Protein AF-A0A0K8T939-F1 (afdb_monomer_lite)

Structure (mmCIF, N/CA/C/O backbone):
data_AF-A0A0K8T939-F1
#
_entry.id   AF-A0A0K8T939-F1
#
loop_
_atom_site.group_PDB
_atom_site.id
_atom_site.type_symbol
_atom_site.label_atom_id
_atom_site.label_alt_id
_atom_site.label_comp_id
_atom_site.label_asym_id
_atom_site.label_entity_id
_atom_site.label_seq_id
_atom_site.pdbx_PDB_ins_code
_atom_site.Cartn_x
_atom_site.Cartn_y
_atom_site.Cartn_z
_atom_site.occupancy
_atom_site.B_iso_or_equiv
_atom_site.auth_seq_id
_atom_site.auth_comp_id
_atom_site.auth_asym_id
_atom_site.auth_atom_id
_atom_site.pdbx_PDB_model_num
ATOM 1 N N . MET A 1 1 ? 35.351 -40.702 -52.181 1.00 39.72 1 MET A N 1
ATOM 2 C CA . MET A 1 1 ? 35.219 -39.237 -52.051 1.00 39.72 1 MET A CA 1
ATOM 3 C C . MET A 1 1 ? 33.789 -38.908 -52.432 1.00 39.72 1 MET A C 1
ATOM 5 O O . MET A 1 1 ? 33.419 -39.252 -53.540 1.00 39.72 1 MET A O 1
ATOM 9 N N . GLU A 1 2 ? 32.892 -38.358 -51.638 1.00 39.53 2 GLU A N 1
ATOM 10 C CA . GLU A 1 2 ? 32.715 -38.129 -50.202 1.00 39.53 2 GLU A CA 1
ATOM 11 C C . GLU A 1 2 ? 31.198 -37.855 -50.066 1.00 39.53 2 GLU A C 1
ATOM 13 O O . GLU A 1 2 ? 30.572 -37.379 -51.014 1.00 39.53 2 GLU A O 1
ATOM 18 N N . ASN A 1 3 ? 30.597 -38.240 -48.939 1.00 29.70 3 ASN A N 1
ATOM 19 C CA . ASN A 1 3 ? 29.163 -38.106 -48.647 1.00 29.70 3 ASN A CA 1
ATOM 20 C C . ASN A 1 3 ? 28.721 -36.636 -48.544 1.00 29.70 3 ASN A C 1
ATOM 22 O O . ASN A 1 3 ? 29.483 -35.841 -48.006 1.00 29.70 3 ASN A O 1
ATOM 26 N N . LEU A 1 4 ? 27.456 -36.329 -48.878 1.00 34.66 4 LEU A N 1
ATOM 27 C CA . LEU A 1 4 ? 26.461 -35.849 -47.894 1.00 34.66 4 LEU A CA 1
ATOM 28 C C . LEU A 1 4 ? 25.055 -35.714 -48.516 1.00 34.66 4 LEU A C 1
ATOM 30 O O . LEU A 1 4 ? 24.832 -34.908 -49.414 1.00 34.66 4 LEU A O 1
ATOM 34 N N . GLN A 1 5 ? 24.100 -36.486 -47.992 1.00 43.31 5 GLN A N 1
ATOM 35 C CA . GLN A 1 5 ? 22.673 -36.153 -47.998 1.00 43.31 5 GLN A CA 1
ATOM 36 C C . GLN A 1 5 ? 22.387 -35.348 -46.727 1.00 43.31 5 GLN A C 1
ATOM 38 O O . GLN A 1 5 ? 22.746 -35.830 -45.656 1.00 43.31 5 GLN A O 1
ATOM 43 N N . VAL A 1 6 ? 21.696 -34.208 -46.818 1.00 42.12 6 VAL A N 1
ATOM 44 C CA . VAL A 1 6 ? 20.852 -33.692 -45.725 1.00 42.12 6 VAL A CA 1
ATOM 45 C C . VAL A 1 6 ? 19.634 -33.007 -46.347 1.00 42.12 6 VAL A C 1
ATOM 47 O O . VAL A 1 6 ? 19.763 -32.186 -47.249 1.00 42.12 6 VAL A O 1
ATOM 50 N N . THR A 1 7 ? 18.465 -33.441 -45.891 1.00 35.78 7 THR A N 1
ATOM 51 C CA . THR A 1 7 ? 17.109 -33.031 -46.256 1.00 35.78 7 THR A CA 1
ATOM 52 C C . THR A 1 7 ? 16.657 -31.820 -45.439 1.00 35.78 7 THR A C 1
ATOM 54 O O . THR A 1 7 ? 16.887 -31.780 -44.232 1.00 35.78 7 THR A O 1
ATOM 57 N N . ASP A 1 8 ? 15.970 -30.884 -46.092 1.00 38.97 8 ASP A N 1
ATOM 58 C CA . ASP A 1 8 ? 15.271 -29.758 -45.470 1.00 38.97 8 ASP A CA 1
ATOM 59 C C . ASP A 1 8 ? 13.959 -30.219 -44.819 1.00 38.97 8 ASP A C 1
ATOM 61 O O . ASP A 1 8 ? 12.981 -30.484 -45.515 1.00 38.97 8 ASP A O 1
ATOM 65 N N . GLU A 1 9 ? 13.912 -30.255 -43.488 1.00 38.44 9 GLU A N 1
ATOM 66 C CA . GLU A 1 9 ? 12.666 -30.204 -42.713 1.00 38.44 9 GLU A CA 1
ATOM 67 C C . GLU A 1 9 ? 12.891 -29.297 -41.494 1.00 38.44 9 GLU A C 1
ATOM 69 O O . GLU A 1 9 ? 13.510 -29.686 -40.506 1.00 38.44 9 GLU A O 1
ATOM 74 N N . VAL A 1 10 ? 12.424 -28.047 -41.578 1.00 42.03 10 VAL A N 1
ATOM 75 C CA . VAL A 1 10 ? 12.346 -27.134 -40.430 1.00 42.03 10 VAL A CA 1
ATOM 76 C C . VAL A 1 10 ? 10.963 -27.260 -39.800 1.00 42.03 10 VAL A C 1
ATOM 78 O O . VAL A 1 10 ? 10.000 -26.625 -40.225 1.00 42.03 10 VAL A O 1
ATOM 81 N N . ASP A 1 11 ? 10.873 -28.137 -38.802 1.00 36.91 11 ASP A N 1
ATOM 82 C CA . ASP A 1 11 ? 9.692 -28.306 -37.961 1.00 36.91 11 ASP A CA 1
ATOM 83 C C . ASP A 1 11 ? 9.545 -27.114 -36.999 1.00 36.91 11 ASP A C 1
ATOM 85 O O . ASP A 1 11 ? 10.475 -26.704 -36.297 1.00 36.91 11 ASP A O 1
ATOM 89 N N . ALA A 1 12 ? 8.348 -26.535 -37.000 1.00 47.00 12 ALA A N 1
ATOM 90 C CA . ALA A 1 12 ? 7.941 -25.433 -36.154 1.00 47.00 12 ALA A CA 1
ATOM 91 C C . ALA A 1 12 ? 7.625 -25.959 -34.752 1.00 47.00 12 ALA A C 1
ATOM 93 O O . ALA A 1 12 ? 6.475 -26.240 -34.419 1.00 47.00 12 ALA A O 1
ATOM 94 N N . THR A 1 13 ? 8.636 -26.041 -33.890 1.00 36.91 13 THR A N 1
ATOM 95 C CA . THR A 1 13 ? 8.406 -26.263 -32.460 1.00 36.91 13 THR A CA 1
ATOM 96 C C . THR A 1 13 ? 8.562 -24.952 -31.700 1.00 36.91 13 THR A C 1
ATOM 98 O O . THR A 1 13 ? 9.664 -24.465 -31.460 1.00 36.91 13 THR A O 1
ATOM 101 N N . ALA A 1 14 ? 7.424 -24.379 -31.304 1.00 47.97 14 ALA A N 1
ATOM 102 C CA . ALA A 1 14 ? 7.352 -23.349 -30.279 1.00 47.97 14 ALA A CA 1
ATOM 103 C C . ALA A 1 14 ? 7.998 -23.889 -28.992 1.00 47.97 14 ALA A C 1
ATOM 105 O O . ALA A 1 14 ? 7.401 -24.686 -28.264 1.00 47.97 14 ALA A O 1
ATOM 106 N N . GLN A 1 15 ? 9.239 -23.482 -28.728 1.00 38.06 15 GLN A N 1
ATOM 107 C CA . GLN A 1 15 ? 9.929 -23.811 -27.489 1.00 38.06 15 GLN A CA 1
ATOM 108 C C . GLN A 1 15 ? 9.278 -23.042 -26.339 1.00 38.06 15 GLN A C 1
ATOM 110 O O . GLN A 1 15 ? 9.428 -21.833 -26.177 1.00 38.06 15 GLN A O 1
ATOM 115 N N . LYS A 1 16 ? 8.519 -23.784 -25.536 1.00 43.97 16 LYS A N 1
ATOM 116 C CA . LYS A 1 16 ? 8.146 -23.418 -24.172 1.00 43.97 16 LYS A CA 1
ATOM 117 C C . LYS A 1 16 ? 9.450 -23.247 -23.377 1.00 43.97 16 LYS A C 1
ATOM 119 O O . LYS A 1 16 ? 10.249 -24.180 -23.404 1.00 43.97 16 LYS A O 1
ATOM 124 N N . PRO A 1 17 ? 9.695 -22.120 -22.684 1.00 42.72 17 PRO A N 1
ATOM 125 C CA . PRO A 1 17 ? 10.955 -21.952 -21.978 1.00 42.72 17 PRO A CA 1
ATOM 126 C C . PRO A 1 17 ? 11.034 -22.963 -20.830 1.00 42.72 17 PRO A C 1
ATOM 128 O O . PRO A 1 17 ? 10.181 -22.991 -19.936 1.00 42.72 17 PRO A O 1
ATOM 131 N N . GLU A 1 18 ? 12.042 -23.831 -20.915 1.00 40.34 18 GLU A N 1
ATOM 132 C CA . GLU A 1 18 ? 12.451 -24.768 -19.876 1.00 40.34 18 GLU A CA 1
ATOM 133 C C . GLU A 1 18 ? 12.876 -23.997 -18.623 1.00 40.34 18 GLU A C 1
ATOM 135 O O . GLU A 1 18 ? 13.631 -23.026 -18.687 1.00 40.34 18 GLU A O 1
ATOM 140 N N . LYS A 1 19 ? 12.378 -24.433 -17.462 1.00 49.94 19 LYS A N 1
ATOM 141 C CA . LYS A 1 19 ? 12.830 -23.929 -16.166 1.00 49.94 19 LYS A CA 1
ATOM 142 C C . LYS A 1 19 ? 14.212 -24.509 -15.878 1.00 49.94 19 LYS A C 1
ATOM 144 O O . LYS A 1 19 ? 14.325 -25.662 -15.476 1.00 49.94 19 LYS A O 1
ATOM 149 N N . ILE A 1 20 ? 15.236 -23.700 -16.096 1.00 51.16 20 ILE A N 1
ATOM 150 C CA . ILE A 1 20 ? 16.558 -23.876 -15.494 1.00 51.16 20 ILE A CA 1
ATOM 151 C C . ILE A 1 20 ? 16.421 -23.399 -14.037 1.00 51.16 20 ILE A C 1
ATOM 153 O O . ILE A 1 20 ? 15.694 -22.431 -13.812 1.00 51.16 20 ILE A O 1
ATOM 157 N N . ASP A 1 21 ? 17.049 -24.075 -13.066 1.00 58.38 21 ASP A N 1
ATOM 158 C CA . ASP A 1 21 ? 17.121 -23.689 -11.637 1.00 58.38 21 ASP A CA 1
ATOM 159 C C . ASP A 1 21 ? 17.821 -22.320 -11.472 1.00 58.38 21 ASP A C 1
ATOM 161 O O . ASP A 1 21 ? 18.969 -22.207 -11.045 1.00 58.38 21 ASP A O 1
ATOM 165 N N . GLY A 1 22 ? 17.137 -21.271 -11.916 1.00 49.66 22 GLY A N 1
ATOM 166 C CA . GLY A 1 22 ? 17.623 -19.914 -12.060 1.00 49.66 22 GLY A CA 1
ATOM 167 C C . GLY A 1 22 ? 17.012 -19.030 -10.993 1.00 49.66 22 GLY A C 1
ATOM 168 O O . GLY A 1 22 ? 15.797 -19.018 -10.793 1.00 49.66 22 GLY A O 1
ATOM 169 N N . GLU A 1 23 ? 17.881 -18.293 -10.317 1.00 61.00 23 GLU A N 1
ATOM 170 C CA . GLU A 1 23 ? 17.527 -17.178 -9.454 1.00 61.00 23 GLU A CA 1
ATOM 171 C C . GLU A 1 23 ? 16.494 -16.298 -10.179 1.00 61.00 23 GLU A C 1
ATOM 173 O O . GLU A 1 23 ? 16.730 -15.835 -11.297 1.00 61.00 23 GLU A O 1
ATOM 178 N N . GLU A 1 24 ? 15.299 -16.164 -9.600 1.00 74.94 24 GLU A N 1
ATOM 179 C CA . GLU A 1 24 ? 14.205 -15.429 -10.231 1.00 74.94 24 GLU A CA 1
ATOM 180 C C . GLU A 1 24 ? 14.655 -13.983 -10.464 1.00 74.94 24 GLU A C 1
ATOM 182 O O . GLU A 1 24 ? 14.958 -13.255 -9.516 1.00 74.94 24 GLU A O 1
ATOM 187 N N . ILE A 1 25 ? 14.749 -13.575 -11.734 1.00 84.00 25 ILE A N 1
ATOM 188 C CA . ILE A 1 25 ? 15.196 -12.229 -12.091 1.00 84.00 25 ILE A CA 1
ATOM 189 C C . 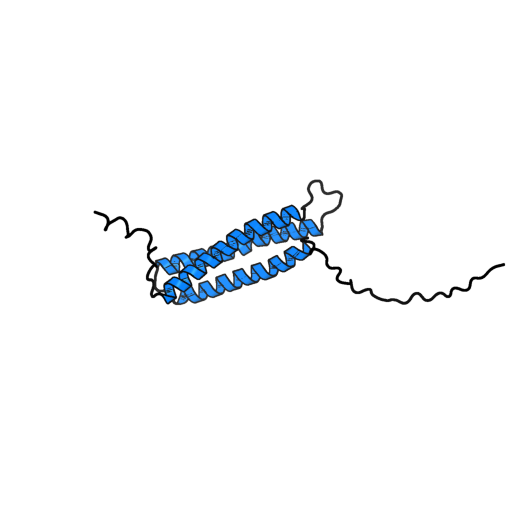ILE A 1 25 ? 14.155 -11.244 -11.562 1.00 84.00 25 ILE A C 1
ATOM 191 O O . ILE A 1 25 ? 13.023 -11.191 -12.042 1.00 84.00 25 ILE A O 1
ATOM 195 N N . LYS A 1 26 ? 14.552 -10.451 -10.565 1.00 90.50 26 LYS A N 1
ATOM 196 C CA . LYS A 1 26 ? 13.717 -9.419 -9.941 1.00 90.50 26 LYS A CA 1
ATOM 197 C C . LYS A 1 26 ? 13.664 -8.153 -10.804 1.00 90.50 26 LYS A C 1
ATOM 199 O O . LYS A 1 26 ? 14.091 -7.082 -10.384 1.00 90.50 26 LYS A O 1
ATOM 204 N N . ASP A 1 27 ? 13.206 -8.298 -12.040 1.00 91.31 27 ASP A N 1
ATOM 205 C CA . ASP A 1 27 ? 13.000 -7.196 -12.979 1.00 91.31 27 ASP A CA 1
ATOM 206 C C . ASP A 1 27 ? 11.635 -6.509 -12.774 1.00 91.31 27 ASP A C 1
ATOM 208 O O . ASP A 1 27 ? 10.829 -6.881 -11.911 1.00 91.31 27 ASP A O 1
ATOM 212 N N . GLY A 1 28 ? 11.347 -5.487 -13.584 1.00 92.00 28 GLY A N 1
ATOM 213 C CA . GLY A 1 28 ? 10.069 -4.782 -13.548 1.00 92.00 28 GLY A CA 1
ATOM 214 C C . GLY A 1 28 ? 8.857 -5.695 -13.763 1.00 92.00 28 GLY A C 1
ATOM 215 O O . GLY A 1 28 ? 7.817 -5.474 -13.143 1.00 92.00 28 GLY A O 1
ATOM 216 N N . HIS A 1 29 ? 8.959 -6.754 -14.575 1.00 93.75 29 HIS A N 1
ATOM 217 C CA . HIS A 1 29 ? 7.847 -7.684 -14.791 1.00 93.75 29 HIS A CA 1
ATOM 218 C C . HIS A 1 29 ? 7.558 -8.534 -13.555 1.00 93.75 29 HIS A C 1
ATOM 220 O O . HIS A 1 29 ? 6.388 -8.752 -13.219 1.00 93.75 29 HIS A O 1
ATOM 226 N N . TYR A 1 30 ? 8.602 -9.009 -12.875 1.00 94.56 30 TYR A N 1
ATOM 227 C CA . TYR A 1 30 ? 8.483 -9.697 -11.594 1.00 94.56 30 TYR A CA 1
ATOM 228 C C . TYR A 1 30 ? 7.795 -8.800 -10.558 1.00 94.56 30 TYR A C 1
ATOM 230 O O . TYR A 1 30 ? 6.769 -9.169 -9.975 1.00 94.56 30 TYR A O 1
ATOM 238 N N . PHE A 1 31 ? 8.295 -7.576 -10.394 1.00 95.56 31 PHE A N 1
ATOM 239 C CA . PHE A 1 31 ? 7.775 -6.652 -9.394 1.00 95.56 31 PHE A CA 1
ATOM 240 C C . PHE A 1 31 ? 6.360 -6.142 -9.695 1.00 95.56 31 PHE A C 1
ATOM 242 O O . PHE A 1 31 ? 5.593 -5.933 -8.757 1.00 95.56 31 PHE A O 1
ATOM 249 N N . LEU A 1 32 ? 5.941 -6.030 -10.961 1.00 95.12 32 LEU A N 1
ATOM 250 C CA . LEU A 1 32 ? 4.549 -5.697 -11.305 1.00 95.12 32 LEU A CA 1
ATOM 251 C C . LEU A 1 32 ? 3.544 -6.764 -10.843 1.00 95.12 32 LEU A C 1
ATOM 253 O O . LEU A 1 32 ? 2.415 -6.429 -10.456 1.00 95.12 32 LEU A O 1
ATOM 257 N N . LYS A 1 33 ? 3.939 -8.044 -10.854 1.00 94.31 33 LYS A N 1
ATOM 258 C CA . LYS A 1 33 ? 3.099 -9.136 -10.337 1.00 94.31 33 LYS A CA 1
ATOM 259 C C . LYS A 1 33 ? 2.942 -9.016 -8.823 1.00 94.31 33 LYS A C 1
ATOM 261 O O . LYS A 1 33 ? 1.816 -9.039 -8.326 1.00 94.31 33 LYS A O 1
ATOM 266 N N . LEU A 1 34 ? 4.050 -8.820 -8.104 1.00 94.50 34 LEU A N 1
ATOM 267 C CA . LEU A 1 34 ? 4.029 -8.610 -6.653 1.00 94.50 34 LEU A CA 1
ATOM 268 C C . LEU A 1 34 ? 3.235 -7.363 -6.262 1.00 94.50 34 LEU A C 1
ATOM 270 O O . LEU A 1 34 ? 2.381 -7.428 -5.379 1.00 94.50 34 LEU A O 1
ATOM 274 N N . HIS A 1 35 ? 3.462 -6.254 -6.964 1.00 94.75 35 HIS A N 1
ATOM 275 C CA . HIS A 1 35 ? 2.744 -5.000 -6.777 1.00 94.75 35 HIS A CA 1
ATOM 276 C C . HIS A 1 35 ? 1.227 -5.211 -6.830 1.00 94.75 35 HIS A C 1
ATOM 278 O O . HIS A 1 35 ? 0.514 -4.757 -5.940 1.00 94.75 35 HIS A O 1
ATOM 284 N N . SER A 1 36 ? 0.729 -5.924 -7.845 1.00 94.12 36 SER A N 1
ATOM 285 C CA . SER A 1 36 ? -0.714 -6.140 -8.022 1.00 94.12 36 SER A CA 1
ATOM 286 C C . SER A 1 36 ? -1.323 -6.918 -6.851 1.00 94.12 36 SER A C 1
ATOM 288 O O . SER A 1 36 ? -2.365 -6.530 -6.324 1.00 94.12 36 SER A O 1
ATOM 290 N N . ASN A 1 37 ? -0.631 -7.958 -6.379 1.00 94.62 37 ASN A N 1
ATOM 291 C CA . ASN A 1 37 ? -1.052 -8.717 -5.199 1.00 94.62 37 ASN A CA 1
ATOM 292 C C . ASN A 1 37 ? -1.044 -7.854 -3.929 1.00 94.62 37 ASN A C 1
ATOM 294 O O . ASN A 1 37 ? -1.947 -7.955 -3.093 1.00 94.62 37 ASN A O 1
ATOM 298 N N . GLN A 1 38 ? -0.037 -6.992 -3.781 1.00 94.50 38 GLN A N 1
ATOM 299 C CA . GLN A 1 38 ? 0.103 -6.145 -2.603 1.00 94.50 38 GLN A CA 1
ATOM 300 C C . GLN A 1 38 ? -0.935 -5.017 -2.563 1.00 94.50 38 GLN A C 1
ATOM 302 O O . GLN A 1 38 ? -1.477 -4.734 -1.493 1.00 94.50 38 GLN A O 1
ATOM 307 N N . VAL A 1 39 ? -1.267 -4.420 -3.714 1.00 94.81 39 VAL A N 1
ATOM 308 C CA . VAL A 1 39 ? -2.377 -3.461 -3.838 1.00 94.81 39 VAL A CA 1
ATOM 309 C C . VAL A 1 39 ? -3.681 -4.115 -3.397 1.00 94.81 39 VAL A C 1
ATOM 311 O O . VAL A 1 39 ? -4.328 -3.608 -2.484 1.00 94.81 39 VAL A O 1
ATOM 314 N N . GLN A 1 40 ? -4.011 -5.287 -3.951 1.00 95.50 40 GLN A N 1
ATOM 315 C CA . GLN A 1 40 ? -5.236 -6.000 -3.588 1.00 95.50 40 GLN A CA 1
ATOM 316 C C . GLN A 1 40 ? -5.290 -6.321 -2.089 1.00 95.50 40 GLN A C 1
ATOM 318 O O . GLN A 1 40 ? -6.337 -6.204 -1.454 1.00 95.50 40 GLN A O 1
ATOM 323 N N . THR A 1 41 ? -4.155 -6.708 -1.504 1.00 93.19 41 THR A N 1
ATOM 324 C CA . THR A 1 41 ? -4.059 -7.021 -0.073 1.00 93.19 41 THR A CA 1
ATOM 325 C C . THR A 1 41 ? -4.368 -5.800 0.796 1.00 93.19 41 THR A C 1
ATOM 327 O O . THR A 1 41 ? -5.137 -5.914 1.750 1.00 93.19 41 THR A O 1
ATOM 330 N N . LEU A 1 42 ? -3.811 -4.629 0.469 1.00 94.06 42 LEU A N 1
ATOM 331 C CA . LEU A 1 42 ? -4.063 -3.396 1.224 1.00 94.06 42 LEU A CA 1
ATOM 332 C C . LEU A 1 42 ? -5.478 -2.857 1.023 1.00 94.06 42 LEU A C 1
ATOM 334 O O . LEU A 1 42 ? -6.068 -2.362 1.979 1.00 94.06 42 LEU A O 1
ATOM 338 N N . GLU A 1 43 ? -6.034 -2.965 -0.182 1.00 94.62 43 GLU A N 1
ATOM 339 C CA . GLU A 1 43 ? -7.423 -2.581 -0.443 1.00 94.62 43 GLU A CA 1
ATOM 340 C C . GLU A 1 43 ? -8.394 -3.454 0.358 1.00 94.62 43 GLU A C 1
ATOM 342 O O . GLU A 1 43 ? -9.263 -2.927 1.054 1.00 94.62 43 GLU A O 1
ATOM 347 N N . ASN A 1 44 ? -8.177 -4.773 0.361 1.00 93.69 44 ASN A N 1
ATOM 348 C CA . ASN A 1 44 ? -8.960 -5.705 1.172 1.00 93.69 44 ASN A CA 1
ATOM 349 C C . ASN A 1 44 ? -8.814 -5.416 2.673 1.00 93.69 44 ASN A C 1
ATOM 351 O O . ASN A 1 44 ? -9.786 -5.517 3.424 1.00 93.69 44 ASN A O 1
ATOM 355 N N . LEU A 1 45 ? -7.608 -5.057 3.128 1.00 91.69 45 LEU A N 1
ATOM 356 C CA . LEU A 1 45 ? -7.367 -4.670 4.516 1.00 91.69 45 LEU A CA 1
ATOM 357 C C . LEU A 1 45 ? -8.130 -3.392 4.876 1.00 91.69 45 LEU A C 1
ATOM 359 O O . LEU A 1 45 ? -8.798 -3.365 5.907 1.00 91.69 45 LEU A O 1
ATOM 363 N N . ALA A 1 46 ? -8.065 -2.360 4.034 1.00 93.12 46 ALA A N 1
ATOM 364 C CA . ALA A 1 46 ? -8.771 -1.102 4.255 1.00 93.12 46 ALA A CA 1
ATOM 365 C C . ALA A 1 46 ? -10.290 -1.316 4.316 1.00 93.12 46 ALA A C 1
ATOM 367 O O . ALA A 1 46 ? -10.938 -0.830 5.241 1.00 93.12 46 ALA A O 1
ATOM 368 N N . GLU A 1 47 ? -10.850 -2.106 3.394 1.00 93.44 47 GLU A N 1
ATOM 369 C CA . GLU A 1 47 ? -12.279 -2.433 3.383 1.00 93.44 47 GLU A CA 1
ATOM 370 C C . GLU A 1 47 ? -12.695 -3.226 4.633 1.00 93.44 47 GLU A C 1
ATOM 372 O O . GLU A 1 47 ? -13.729 -2.954 5.246 1.00 93.44 47 GLU A O 1
ATOM 377 N N . MET A 1 48 ? -11.885 -4.204 5.046 1.00 90.75 48 MET A N 1
ATOM 378 C CA . MET A 1 48 ? -12.126 -4.966 6.272 1.00 90.75 48 MET A CA 1
ATOM 379 C C . MET A 1 48 ? -12.139 -4.049 7.499 1.00 90.75 48 MET A C 1
ATOM 381 O O . MET A 1 48 ? -13.058 -4.124 8.313 1.00 90.75 48 MET A O 1
ATOM 385 N N . VAL A 1 49 ? -11.144 -3.171 7.621 1.00 90.50 49 VAL A N 1
ATOM 386 C CA . VAL A 1 49 ? -11.028 -2.225 8.736 1.00 90.50 49 VAL A CA 1
ATOM 387 C C . VAL A 1 49 ? -12.196 -1.238 8.750 1.00 90.50 49 VAL A C 1
ATOM 389 O O . VAL A 1 49 ? -12.735 -0.939 9.812 1.00 90.50 49 VAL A O 1
ATOM 392 N N . GLU A 1 50 ? -12.646 -0.770 7.587 1.00 91.00 50 GLU A N 1
ATOM 393 C CA . GLU A 1 50 ? -13.830 0.088 7.464 1.00 91.00 50 GLU A CA 1
ATOM 394 C C . GLU A 1 50 ? -15.112 -0.610 7.918 1.00 91.00 50 GLU A C 1
ATOM 396 O O . GLU A 1 50 ? -15.923 -0.003 8.615 1.00 91.00 50 GLU A O 1
ATOM 401 N N . LYS A 1 51 ? -15.277 -1.898 7.601 1.00 90.25 51 LYS A N 1
ATOM 402 C CA . LYS A 1 51 ? -16.392 -2.701 8.125 1.00 90.25 51 LYS A CA 1
ATOM 403 C C . LYS A 1 51 ? -16.309 -2.857 9.641 1.00 90.25 51 LYS A C 1
ATOM 405 O O . LYS A 1 51 ? -17.328 -2.744 10.316 1.00 90.25 51 LYS A O 1
ATOM 410 N N . GLU A 1 52 ? -15.115 -3.088 10.188 1.00 86.94 52 GLU A N 1
ATOM 411 C CA . GLU A 1 52 ? -14.911 -3.168 11.640 1.00 86.94 52 GLU A CA 1
ATOM 412 C C . GLU A 1 52 ? -15.213 -1.834 12.344 1.00 86.94 52 GLU A C 1
ATOM 414 O O . GLU A 1 52 ? -15.783 -1.837 13.437 1.00 86.94 52 GLU A O 1
ATOM 419 N N . LEU A 1 53 ? -14.903 -0.702 11.704 1.00 88.19 53 LEU A N 1
ATOM 420 C CA . LEU A 1 53 ? -15.194 0.638 12.218 1.00 88.19 53 LEU A CA 1
ATOM 421 C C . LEU A 1 53 ? -16.695 0.906 12.405 1.00 88.19 53 LEU A C 1
ATOM 423 O O . LEU A 1 53 ? -17.047 1.664 13.305 1.00 88.19 53 LEU A O 1
ATOM 427 N N . LEU A 1 54 ? -17.579 0.280 11.617 1.00 88.44 54 LEU A N 1
ATOM 428 C CA . LEU A 1 54 ? -19.036 0.466 11.738 1.00 88.44 54 LEU A CA 1
ATOM 429 C C . LEU A 1 54 ? -19.600 -0.007 13.087 1.00 88.44 54 LEU A C 1
ATOM 431 O O . LEU A 1 54 ? -20.629 0.497 13.524 1.00 88.44 54 LEU A O 1
ATOM 435 N N . GLY A 1 55 ? -18.943 -0.976 13.730 1.00 83.94 55 GLY A N 1
ATOM 436 C CA . GLY A 1 55 ? -19.338 -1.529 15.030 1.00 83.94 55 GLY A CA 1
ATOM 437 C C . GLY A 1 55 ? -18.339 -1.228 16.146 1.00 83.94 55 GLY A C 1
ATOM 438 O O . GLY A 1 55 ? -18.300 -1.946 17.143 1.00 83.94 55 GLY A O 1
ATOM 439 N N . CYS A 1 56 ? -17.468 -0.239 15.953 1.00 84.31 56 CYS A N 1
ATOM 440 C CA . CYS A 1 56 ? -16.436 0.116 16.915 1.00 84.31 56 CYS A CA 1
ATOM 441 C C . CYS A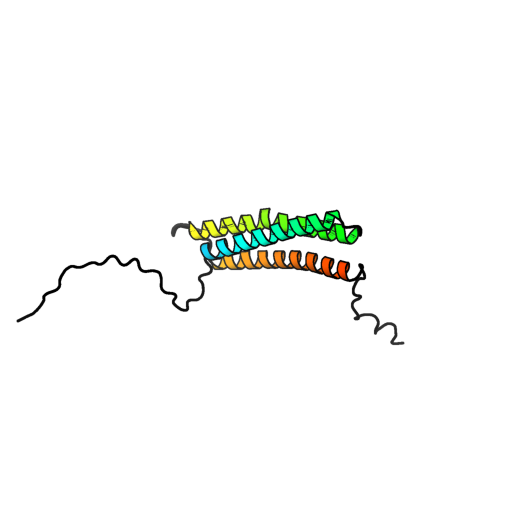 1 56 ? -16.980 1.123 17.944 1.00 84.31 56 CYS A C 1
ATOM 443 O O . CYS A 1 56 ? -17.378 2.227 17.584 1.00 84.31 56 CYS A O 1
ATOM 445 N N . GLU A 1 57 ? -16.984 0.742 19.224 1.00 85.19 57 GLU A N 1
ATOM 446 C CA . GLU A 1 57 ? -17.478 1.581 20.333 1.00 85.19 57 GLU A CA 1
ATOM 447 C C . GLU A 1 57 ? -16.348 2.240 21.141 1.00 85.19 57 GLU A C 1
ATOM 449 O O . GLU A 1 57 ? -16.550 3.262 21.791 1.00 85.19 57 GLU A O 1
ATOM 454 N N . ASN A 1 58 ? -15.142 1.664 21.109 1.00 86.00 58 ASN A N 1
ATOM 455 C CA . ASN A 1 58 ? -13.981 2.195 21.818 1.00 86.00 58 ASN A CA 1
ATOM 456 C C . ASN A 1 58 ? -13.292 3.268 20.960 1.00 86.00 58 ASN A C 1
ATOM 458 O O . ASN A 1 58 ? -12.638 2.941 19.973 1.00 86.00 58 ASN A O 1
ATOM 462 N N . GLU A 1 59 ? -13.424 4.537 21.343 1.00 86.88 59 GLU A N 1
ATOM 463 C CA . GLU A 1 59 ? -12.950 5.677 20.548 1.00 86.88 59 GLU A CA 1
ATOM 464 C C . GLU A 1 59 ? -11.450 5.623 20.219 1.00 86.88 59 GLU A C 1
ATOM 466 O O . GLU A 1 59 ? -11.067 5.895 19.080 1.00 86.88 59 GLU A O 1
ATOM 471 N N . GLU A 1 60 ? -10.610 5.207 21.171 1.00 84.56 60 GLU A N 1
ATOM 472 C CA . GLU A 1 60 ? -9.164 5.055 20.967 1.00 84.56 60 GLU A CA 1
ATOM 473 C C . GLU A 1 60 ? -8.871 4.022 19.870 1.00 84.56 60 GLU A C 1
ATOM 475 O O . GLU A 1 60 ? -8.146 4.292 18.908 1.00 84.56 60 GLU A O 1
ATOM 480 N N . ALA A 1 61 ? -9.516 2.860 19.947 1.00 85.00 61 ALA A N 1
ATOM 481 C CA . ALA A 1 61 ? -9.392 1.817 18.944 1.00 85.00 61 ALA A CA 1
ATOM 482 C C . ALA A 1 61 ? -9.949 2.232 17.583 1.00 85.00 61 ALA A C 1
ATOM 484 O O . ALA A 1 61 ? -9.337 1.938 16.555 1.00 85.00 61 ALA A O 1
ATOM 485 N N . CYS A 1 62 ? -11.080 2.942 17.553 1.00 89.25 62 CYS A N 1
ATOM 486 C CA . CYS A 1 62 ? -11.637 3.458 16.308 1.00 89.25 62 CYS A CA 1
ATOM 487 C C . CYS A 1 62 ? -10.702 4.502 15.682 1.00 89.25 62 CYS A C 1
ATOM 489 O O . CYS A 1 62 ? -10.572 4.562 14.460 1.00 89.25 62 CYS A O 1
ATOM 491 N N . GLY A 1 63 ? -10.027 5.314 16.501 1.00 90.31 63 GLY A N 1
ATOM 492 C CA . GLY A 1 63 ? -8.987 6.238 16.060 1.00 90.31 63 GLY A CA 1
ATOM 493 C C . GLY A 1 63 ? -7.836 5.512 15.363 1.00 90.31 63 GLY A C 1
ATOM 494 O O . GLY A 1 63 ? -7.479 5.869 14.239 1.00 90.31 63 GLY A O 1
ATOM 495 N N . ILE A 1 64 ? -7.322 4.447 15.982 1.00 88.56 64 ILE A N 1
ATOM 496 C CA . ILE A 1 64 ? -6.228 3.639 15.426 1.00 88.56 64 ILE A CA 1
ATOM 497 C C . ILE A 1 64 ? -6.659 2.928 14.137 1.00 88.56 64 ILE A C 1
ATOM 499 O O . ILE A 1 64 ? -5.954 3.008 13.135 1.00 88.56 64 ILE A O 1
ATOM 503 N N . LEU A 1 65 ? -7.834 2.289 14.113 1.00 90.25 65 LEU A N 1
ATOM 504 C CA . LEU A 1 65 ? -8.362 1.633 12.909 1.00 90.25 65 LEU A CA 1
ATOM 505 C C . LEU A 1 65 ? -8.551 2.626 11.754 1.00 90.25 65 LEU A C 1
ATOM 507 O O . LEU A 1 65 ? -8.188 2.337 10.614 1.00 90.25 65 LEU A O 1
ATOM 511 N N . ARG A 1 66 ? -9.068 3.828 12.037 1.00 93.12 66 ARG A N 1
ATOM 512 C CA . ARG A 1 66 ? -9.227 4.880 11.024 1.00 93.12 66 ARG A CA 1
ATOM 513 C C . ARG A 1 66 ? -7.876 5.335 10.474 1.00 93.12 66 ARG A C 1
ATOM 515 O O . ARG A 1 66 ? -7.745 5.492 9.260 1.00 93.12 66 ARG A O 1
ATOM 522 N N . ALA A 1 67 ? -6.880 5.508 11.342 1.00 92.50 67 ALA A N 1
ATOM 523 C CA . ALA A 1 67 ? -5.521 5.842 10.929 1.00 92.50 67 ALA A CA 1
ATOM 524 C C . ALA A 1 67 ? -4.898 4.729 10.068 1.00 92.50 67 ALA A C 1
ATOM 526 O O . ALA A 1 67 ? -4.342 5.027 9.011 1.00 92.50 67 ALA A O 1
ATOM 527 N N . ALA A 1 68 ? -5.058 3.462 10.459 1.00 91.56 68 ALA A N 1
ATOM 528 C CA . ALA A 1 68 ? -4.535 2.314 9.725 1.00 91.56 68 ALA A CA 1
ATOM 529 C C . ALA A 1 68 ? -5.176 2.174 8.332 1.00 91.56 68 ALA A C 1
ATOM 531 O O . ALA A 1 68 ? -4.456 2.027 7.343 1.00 91.56 68 ALA A O 1
ATOM 532 N N . SER A 1 69 ? -6.506 2.303 8.219 1.00 93.44 69 SER A N 1
ATOM 533 C CA . SER A 1 69 ? -7.193 2.300 6.914 1.00 93.44 69 SER A CA 1
ATOM 534 C C . SER A 1 69 ? -6.733 3.464 6.027 1.00 93.44 69 SER A C 1
ATOM 536 O O . SER A 1 69 ? -6.387 3.267 4.859 1.00 93.44 69 SER A O 1
ATOM 538 N N . GLY A 1 70 ? -6.628 4.673 6.591 1.00 94.56 70 GLY A N 1
ATOM 539 C CA . GLY A 1 70 ? -6.108 5.837 5.873 1.00 94.56 70 GLY A CA 1
ATOM 540 C C . GLY A 1 70 ? -4.678 5.626 5.368 1.00 94.56 70 GLY A C 1
ATOM 541 O O . GLY A 1 70 ? -4.394 5.879 4.196 1.00 94.56 70 GLY A O 1
ATOM 542 N N . LYS A 1 71 ? -3.788 5.102 6.221 1.00 94.25 71 LYS A N 1
ATOM 543 C CA . LYS A 1 71 ? -2.397 4.789 5.866 1.00 94.25 71 LYS A CA 1
ATOM 544 C C . LYS A 1 71 ? -2.334 3.724 4.763 1.00 94.25 71 LYS A C 1
ATOM 546 O O . LYS A 1 71 ? -1.609 3.923 3.793 1.00 94.25 71 LYS A O 1
ATOM 551 N N . ALA A 1 72 ? -3.141 2.662 4.842 1.00 94.44 72 ALA A N 1
ATOM 552 C CA . ALA A 1 72 ? -3.227 1.634 3.800 1.00 94.44 72 ALA A CA 1
ATOM 553 C C . ALA A 1 72 ? -3.610 2.231 2.434 1.00 94.44 72 ALA A C 1
ATOM 555 O O . ALA A 1 72 ? -2.934 1.992 1.432 1.00 94.44 72 ALA A O 1
ATOM 556 N N . ARG A 1 73 ? -4.654 3.071 2.397 1.00 95.06 73 ARG A N 1
ATOM 557 C CA . ARG A 1 73 ? -5.108 3.737 1.165 1.00 95.06 73 ARG A CA 1
ATOM 558 C C . ARG A 1 73 ? -4.064 4.703 0.607 1.00 95.06 73 ARG A C 1
ATOM 560 O O . ARG A 1 73 ? -3.877 4.758 -0.607 1.00 95.06 73 ARG A O 1
ATOM 567 N N . LEU A 1 74 ? -3.357 5.434 1.471 1.00 95.75 74 LEU A N 1
ATOM 568 C CA . LEU A 1 74 ? -2.266 6.321 1.057 1.00 95.75 74 LEU A CA 1
ATOM 569 C C . LEU A 1 74 ? -1.081 5.544 0.476 1.00 95.75 74 LEU A C 1
ATOM 571 O O . LEU A 1 74 ? -0.544 5.953 -0.553 1.00 95.75 74 LEU A O 1
ATOM 575 N N . LEU A 1 75 ? -0.702 4.409 1.074 1.00 94.38 75 LEU A N 1
ATOM 576 C CA . LEU A 1 75 ? 0.352 3.546 0.532 1.00 94.38 75 LEU A CA 1
ATOM 577 C C . LEU A 1 75 ? 0.012 3.059 -0.877 1.00 94.38 75 LEU A C 1
ATOM 579 O O . LEU A 1 75 ? 0.874 3.117 -1.754 1.00 94.38 75 LEU A O 1
ATOM 583 N N . VAL A 1 76 ? -1.239 2.656 -1.116 1.00 95.12 76 VAL A N 1
ATOM 584 C CA . VAL A 1 76 ? -1.719 2.274 -2.454 1.00 95.12 76 VAL A CA 1
ATOM 585 C C . VAL A 1 76 ? -1.658 3.459 -3.419 1.00 95.12 76 VAL A C 1
ATOM 587 O O . VAL A 1 76 ? -0.994 3.386 -4.454 1.00 95.12 76 VAL A O 1
ATOM 590 N N . ALA A 1 77 ? -2.309 4.570 -3.067 1.00 93.94 77 ALA A N 1
ATOM 591 C CA . ALA A 1 77 ? -2.468 5.719 -3.957 1.00 93.94 77 ALA A CA 1
ATOM 592 C C . ALA A 1 77 ? -1.146 6.429 -4.287 1.00 93.94 77 ALA A C 1
ATOM 594 O O . ALA A 1 77 ? -1.020 7.036 -5.350 1.00 93.94 77 ALA A O 1
ATOM 595 N N . GLN A 1 78 ? -0.166 6.372 -3.381 1.00 94.94 78 GLN A N 1
ATOM 596 C CA . GLN A 1 78 ? 1.099 7.086 -3.524 1.00 94.94 78 GLN A CA 1
ATOM 597 C C . GLN A 1 78 ? 2.253 6.134 -3.816 1.00 94.94 78 GLN A C 1
ATOM 599 O O . GLN A 1 78 ? 2.789 6.132 -4.921 1.00 94.94 78 GLN A O 1
ATOM 604 N N . LYS A 1 79 ? 2.657 5.333 -2.826 1.00 93.94 79 LYS A N 1
ATOM 605 C CA . LYS A 1 79 ? 3.916 4.582 -2.875 1.00 93.94 79 LYS A CA 1
ATOM 606 C C . LYS A 1 79 ? 3.863 3.419 -3.859 1.00 93.94 79 LYS A C 1
ATOM 608 O O . LYS A 1 79 ? 4.775 3.282 -4.668 1.00 93.94 79 LYS A O 1
ATOM 613 N N . LEU A 1 80 ? 2.791 2.629 -3.849 1.00 93.31 80 LEU A N 1
ATOM 614 C CA . LEU A 1 80 ? 2.624 1.524 -4.796 1.00 93.31 80 LEU A CA 1
ATOM 615 C C . LEU A 1 80 ? 2.391 2.042 -6.219 1.00 93.31 80 LEU A C 1
ATOM 617 O O . LEU A 1 80 ? 3.033 1.565 -7.151 1.00 93.31 80 LEU A O 1
ATOM 621 N N . ASN A 1 81 ? 1.595 3.100 -6.390 1.00 94.69 81 ASN A N 1
ATOM 622 C CA . ASN A 1 81 ? 1.434 3.719 -7.706 1.00 94.69 81 ASN A CA 1
ATOM 623 C C . ASN A 1 81 ? 2.755 4.296 -8.262 1.00 94.69 81 ASN A C 1
ATOM 625 O O . ASN A 1 81 ? 3.055 4.128 -9.443 1.00 94.69 81 ASN A O 1
ATOM 629 N N . GLN A 1 82 ? 3.584 4.919 -7.415 1.00 95.56 82 GLN A N 1
ATOM 630 C CA . GLN A 1 82 ? 4.934 5.352 -7.792 1.00 95.56 82 GLN A CA 1
ATOM 631 C C . GLN A 1 82 ? 5.809 4.158 -8.194 1.00 95.56 82 GLN A C 1
ATOM 633 O O . GLN A 1 82 ? 6.482 4.206 -9.224 1.00 95.56 82 GLN A O 1
ATOM 638 N N . PHE A 1 83 ? 5.767 3.075 -7.415 1.00 95.94 83 PHE A N 1
ATOM 639 C CA . PHE A 1 83 ? 6.522 1.859 -7.697 1.00 95.94 83 PHE A CA 1
ATOM 640 C C . PHE A 1 83 ? 6.150 1.234 -9.044 1.00 95.94 83 PHE A C 1
ATOM 642 O O . PHE A 1 83 ? 7.030 0.845 -9.810 1.00 95.94 83 PHE A O 1
ATOM 649 N N . LYS A 1 84 ? 4.855 1.209 -9.381 1.00 95.44 84 LYS A N 1
ATOM 650 C CA . LYS A 1 84 ? 4.378 0.769 -10.697 1.00 95.44 84 LYS A CA 1
ATOM 651 C C . LYS A 1 84 ? 5.033 1.565 -11.826 1.00 95.44 84 LYS A C 1
ATOM 653 O O . LYS A 1 84 ? 5.469 0.970 -12.807 1.00 95.44 84 LYS A O 1
ATOM 658 N N . GLY A 1 85 ? 5.132 2.888 -11.681 1.00 94.12 85 GLY A N 1
ATOM 659 C CA . GLY A 1 85 ? 5.811 3.749 -12.653 1.00 94.12 85 GLY A CA 1
ATOM 660 C C . GLY A 1 85 ? 7.295 3.410 -12.818 1.00 94.12 85 GLY A C 1
ATOM 661 O O . GLY A 1 85 ? 7.783 3.347 -13.943 1.00 94.12 85 GLY A O 1
ATOM 662 N N . LEU A 1 86 ? 7.997 3.120 -11.717 1.00 94.38 86 LEU A N 1
ATOM 663 C CA . LEU A 1 86 ? 9.399 2.686 -11.760 1.00 94.38 86 LEU A CA 1
ATOM 664 C C . LEU A 1 86 ? 9.559 1.337 -12.469 1.00 94.38 86 LEU A C 1
ATOM 666 O O . LEU A 1 86 ? 10.470 1.180 -13.278 1.00 94.38 86 LEU A O 1
ATOM 670 N N . CYS A 1 87 ? 8.653 0.389 -12.220 1.00 94.25 87 CYS A N 1
ATOM 671 C CA . CYS A 1 87 ? 8.678 -0.908 -12.895 1.00 94.25 87 CYS A CA 1
ATOM 672 C C . CYS A 1 87 ? 8.463 -0.764 -14.406 1.00 94.25 87 CYS A C 1
ATOM 674 O O . CYS A 1 87 ? 9.174 -1.392 -15.182 1.00 94.25 87 CYS A O 1
ATOM 676 N N . LEU A 1 88 ? 7.513 0.078 -14.832 1.00 94.12 88 LEU A N 1
ATOM 677 C CA . LEU A 1 88 ? 7.278 0.345 -16.254 1.00 94.12 88 LEU A CA 1
ATOM 678 C C . LEU A 1 88 ? 8.488 1.021 -16.901 1.00 94.12 88 LEU A C 1
ATOM 680 O O . LEU A 1 88 ? 8.918 0.586 -17.963 1.00 94.12 88 LEU A O 1
ATOM 684 N N . LYS A 1 89 ? 9.106 1.996 -16.222 1.00 92.44 89 LYS A N 1
ATOM 685 C CA . LYS A 1 89 ? 10.345 2.621 -16.699 1.00 92.44 89 LYS A CA 1
ATOM 686 C C . LYS A 1 89 ? 11.471 1.594 -16.863 1.00 92.44 89 LYS A C 1
ATOM 688 O O . LYS A 1 89 ? 12.158 1.622 -17.871 1.00 92.44 89 LYS A O 1
ATOM 693 N N . ASN A 1 90 ? 11.639 0.665 -15.920 1.00 93.25 90 ASN A N 1
ATOM 694 C CA . ASN A 1 90 ? 12.624 -0.419 -16.028 1.00 93.25 90 ASN A CA 1
ATOM 695 C C . ASN A 1 90 ? 12.362 -1.362 -17.222 1.00 93.25 90 ASN A C 1
ATOM 697 O O . ASN A 1 90 ? 13.317 -1.881 -17.792 1.00 93.25 90 ASN A O 1
ATOM 701 N N . ILE A 1 91 ? 11.099 -1.563 -17.614 1.00 92.00 91 ILE A N 1
ATOM 702 C CA . ILE A 1 91 ? 10.714 -2.403 -18.763 1.00 92.00 91 ILE A CA 1
ATOM 703 C C . ILE A 1 91 ? 10.898 -1.660 -20.095 1.00 92.00 91 ILE A C 1
ATOM 705 O O . ILE A 1 91 ? 11.336 -2.251 -21.077 1.00 92.00 91 ILE A O 1
ATOM 709 N N . GLU A 1 92 ? 10.534 -0.379 -20.139 1.00 90.00 92 GLU A N 1
ATOM 710 C CA . GLU A 1 92 ? 10.507 0.435 -21.361 1.00 90.00 92 GLU A CA 1
ATOM 711 C C . GLU A 1 92 ? 11.840 1.138 -21.660 1.00 90.00 92 GLU A C 1
ATOM 713 O O . GLU A 1 92 ? 11.994 1.711 -22.739 1.00 90.00 92 GLU A O 1
ATOM 718 N N . GLN A 1 93 ? 12.792 1.118 -20.720 1.00 84.00 93 GLN A N 1
ATOM 719 C CA . GLN A 1 93 ? 14.059 1.837 -20.854 1.00 84.00 93 GLN A CA 1
ATOM 720 C C . GLN A 1 93 ? 14.868 1.399 -22.074 1.00 84.00 93 GLN A C 1
ATOM 722 O O . GLN A 1 93 ? 14.957 0.219 -22.426 1.00 84.00 93 GLN A O 1
ATOM 727 N N . SER A 1 94 ? 15.513 2.384 -22.688 1.00 78.56 94 SER A N 1
ATOM 728 C CA . SER A 1 94 ? 16.400 2.194 -23.827 1.00 78.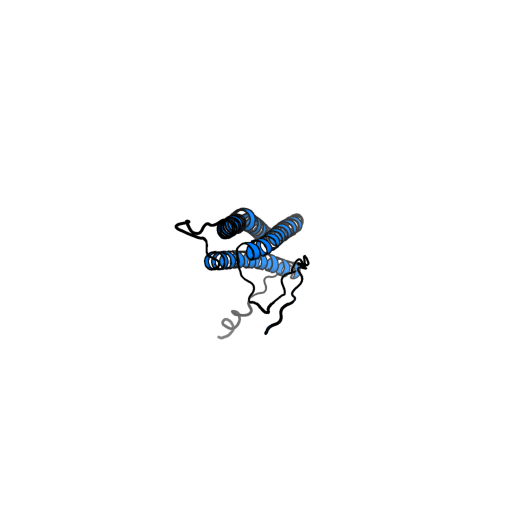56 94 SER A CA 1
ATOM 729 C C . SER A 1 94 ? 17.863 2.246 -23.388 1.00 78.56 94 SER A C 1
ATOM 731 O O . SER A 1 94 ? 18.211 2.872 -22.388 1.00 78.56 94 SER A O 1
ATOM 733 N N . SER A 1 95 ? 18.768 1.656 -24.172 1.00 70.94 95 SER A N 1
ATOM 734 C CA . SER A 1 95 ? 20.214 1.742 -23.912 1.00 70.94 95 SER A CA 1
ATOM 735 C C . SER A 1 95 ? 20.792 3.163 -24.036 1.00 70.94 95 SER A C 1
ATOM 737 O O . SER A 1 95 ? 21.978 3.352 -23.787 1.00 70.94 95 SER A O 1
ATOM 739 N N . SER A 1 96 ? 19.989 4.142 -24.467 1.00 77.50 96 SER A N 1
ATOM 740 C CA . SER A 1 96 ? 20.357 5.558 -24.591 1.00 77.50 96 SER A CA 1
ATOM 741 C C . SER A 1 96 ? 19.885 6.433 -23.427 1.00 77.50 96 SER A C 1
ATOM 743 O O . SER A 1 96 ? 20.108 7.640 -23.462 1.00 77.50 96 SER A O 1
ATOM 745 N N . ASP A 1 97 ? 19.229 5.863 -22.415 1.00 79.88 97 ASP A N 1
ATOM 746 C CA . ASP A 1 97 ? 18.742 6.642 -21.279 1.00 79.88 97 ASP A CA 1
ATOM 747 C C . ASP A 1 97 ? 19.896 6.967 -20.317 1.00 79.88 97 ASP A C 1
ATOM 749 O O . ASP A 1 97 ? 20.541 6.067 -19.784 1.00 79.88 97 ASP A O 1
ATOM 753 N N . ASP A 1 98 ? 20.126 8.256 -20.043 1.00 75.81 98 ASP A N 1
ATOM 754 C CA . ASP A 1 98 ? 21.223 8.720 -19.172 1.00 75.81 98 ASP A CA 1
ATOM 755 C C . ASP A 1 98 ? 21.099 8.229 -17.711 1.00 75.81 98 ASP A C 1
ATOM 757 O O . ASP A 1 98 ? 22.090 8.166 -16.985 1.00 75.81 98 ASP A O 1
ATOM 761 N N . PHE A 1 99 ? 19.882 7.874 -17.270 1.00 82.12 99 PHE A N 1
ATOM 762 C CA . PHE A 1 99 ? 19.579 7.400 -15.911 1.00 82.12 99 PHE A CA 1
ATOM 763 C C . PHE A 1 99 ? 18.561 6.242 -15.936 1.00 82.12 99 PHE A C 1
ATOM 765 O O . PHE A 1 99 ? 17.356 6.470 -15.700 1.00 82.12 99 PHE A O 1
ATOM 772 N N . PRO A 1 100 ? 19.016 5.013 -16.247 1.00 84.69 100 PRO A N 1
ATOM 773 C CA . PRO A 1 100 ? 18.161 3.834 -16.283 1.00 84.69 100 PRO A CA 1
ATOM 774 C C . PRO A 1 100 ? 17.688 3.467 -14.875 1.00 84.69 100 PRO A C 1
ATOM 776 O O . PRO A 1 100 ? 18.373 3.717 -13.885 1.00 84.69 100 PRO A O 1
ATOM 779 N N . THR A 1 101 ? 16.503 2.871 -14.779 1.00 90.00 101 THR A N 1
ATOM 780 C CA . THR A 1 101 ? 16.027 2.290 -13.521 1.00 90.00 101 THR A CA 1
ATOM 781 C C . THR A 1 101 ? 16.529 0.858 -13.449 1.00 90.00 101 THR A C 1
ATOM 783 O O . THR A 1 101 ? 16.156 0.016 -14.268 1.00 90.00 101 THR A O 1
ATOM 786 N N . THR A 1 102 ? 17.386 0.575 -12.474 1.00 92.12 102 THR A N 1
ATOM 787 C CA . THR A 1 102 ? 18.007 -0.741 -12.306 1.00 92.12 102 THR A CA 1
ATOM 788 C C . THR A 1 102 ? 17.107 -1.681 -11.504 1.00 92.12 102 THR A C 1
ATOM 790 O O . THR A 1 102 ? 16.191 -1.255 -10.796 1.00 92.12 102 THR A O 1
ATOM 793 N N . ASN A 1 103 ? 17.381 -2.984 -11.580 1.00 92.62 103 ASN A N 1
ATOM 794 C CA . ASN A 1 103 ? 16.678 -3.968 -10.752 1.00 92.62 103 ASN A CA 1
ATOM 795 C C . ASN A 1 103 ? 16.961 -3.751 -9.251 1.00 92.62 103 ASN A C 1
ATOM 797 O O . ASN A 1 103 ? 16.107 -4.046 -8.417 1.00 92.62 103 ASN A O 1
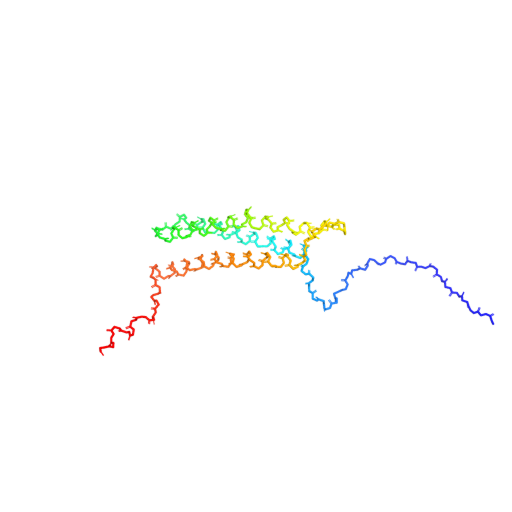ATOM 801 N N . GLU A 1 104 ? 18.126 -3.194 -8.905 1.00 93.31 104 GLU A N 1
ATOM 802 C CA . GLU A 1 104 ? 18.482 -2.828 -7.528 1.00 93.31 104 GLU A CA 1
ATOM 803 C C . GLU A 1 104 ? 17.648 -1.645 -7.022 1.00 93.31 104 GLU A C 1
ATOM 805 O O . GLU A 1 104 ? 17.153 -1.692 -5.895 1.00 93.31 104 GLU A O 1
ATOM 810 N N . ASP A 1 105 ? 17.402 -0.634 -7.865 1.00 93.94 105 ASP A N 1
ATOM 811 C CA . ASP A 1 105 ? 16.514 0.487 -7.525 1.00 93.94 105 ASP A CA 1
ATOM 812 C C . ASP A 1 105 ? 15.091 -0.003 -7.226 1.00 93.94 105 ASP A C 1
ATOM 814 O O . ASP A 1 105 ? 14.451 0.455 -6.273 1.00 93.94 105 ASP A O 1
ATOM 818 N N . LEU A 1 106 ? 14.592 -0.955 -8.026 1.00 94.94 106 LEU A N 1
ATOM 819 C CA . LEU A 1 106 ? 13.284 -1.569 -7.798 1.00 94.94 106 LEU A CA 1
ATOM 820 C C . LEU A 1 106 ? 13.255 -2.351 -6.484 1.00 94.94 106 LEU A C 1
ATOM 822 O O . LEU A 1 106 ? 12.328 -2.171 -5.696 1.00 94.94 106 LEU A O 1
ATOM 826 N N . ALA A 1 107 ? 14.267 -3.180 -6.222 1.00 94.94 107 ALA A N 1
ATOM 827 C CA . ALA A 1 107 ? 14.349 -3.948 -4.984 1.00 94.94 107 ALA A CA 1
ATOM 828 C C . ALA A 1 107 ? 14.390 -3.033 -3.750 1.00 94.94 107 ALA A C 1
ATOM 830 O O . ALA A 1 107 ? 13.586 -3.204 -2.836 1.00 94.94 107 ALA A O 1
ATOM 831 N N . GLY A 1 108 ? 15.241 -2.003 -3.759 1.00 95.62 108 GLY A N 1
ATOM 832 C CA . GLY A 1 108 ? 15.351 -1.064 -2.643 1.00 95.62 108 GLY A CA 1
ATOM 833 C C . GLY A 1 108 ? 14.062 -0.278 -2.393 1.00 95.62 108 GLY A C 1
ATOM 834 O O . GLY A 1 108 ? 13.646 -0.105 -1.244 1.00 95.62 108 GLY A O 1
ATOM 835 N N . PHE A 1 109 ? 13.382 0.169 -3.455 1.00 95.25 109 PHE A N 1
ATOM 836 C CA . PHE A 1 109 ? 12.089 0.836 -3.301 1.00 95.25 109 PHE A CA 1
ATOM 837 C C . PHE A 1 109 ? 11.024 -0.126 -2.765 1.00 95.25 109 PHE A C 1
ATOM 839 O O . PHE A 1 109 ? 10.238 0.256 -1.896 1.00 95.25 109 PHE A O 1
ATOM 846 N N . TRP A 1 110 ? 10.996 -1.363 -3.264 1.00 95.94 110 TRP A N 1
ATOM 847 C CA . TRP A 1 110 ? 10.057 -2.384 -2.813 1.00 95.94 110 TRP A CA 1
ATOM 848 C C . TRP A 1 110 ? 10.224 -2.690 -1.326 1.00 95.94 110 TRP A C 1
ATOM 850 O O . TRP A 1 110 ? 9.239 -2.634 -0.592 1.00 95.94 110 TRP A O 1
ATOM 860 N N . ASP A 1 111 ? 11.453 -2.910 -0.860 1.00 95.62 111 ASP A N 1
ATOM 861 C CA . ASP A 1 111 ? 11.742 -3.181 0.551 1.00 95.62 111 ASP A CA 1
ATOM 862 C C . ASP A 1 111 ? 11.259 -2.032 1.451 1.00 95.62 111 ASP A C 1
ATOM 864 O O . ASP A 1 111 ? 10.576 -2.253 2.453 1.00 95.62 111 ASP A O 1
ATOM 868 N N . MET A 1 112 ? 11.509 -0.780 1.049 1.00 95.06 112 MET A N 1
ATOM 869 C CA . MET A 1 112 ? 11.010 0.401 1.764 1.00 95.06 112 MET A CA 1
ATOM 870 C C . MET A 1 112 ? 9.472 0.442 1.835 1.00 95.06 112 MET A C 1
ATOM 872 O O . MET A 1 112 ? 8.909 0.843 2.860 1.00 95.06 112 MET A O 1
ATOM 876 N N . VAL A 1 113 ? 8.777 0.080 0.752 1.00 93.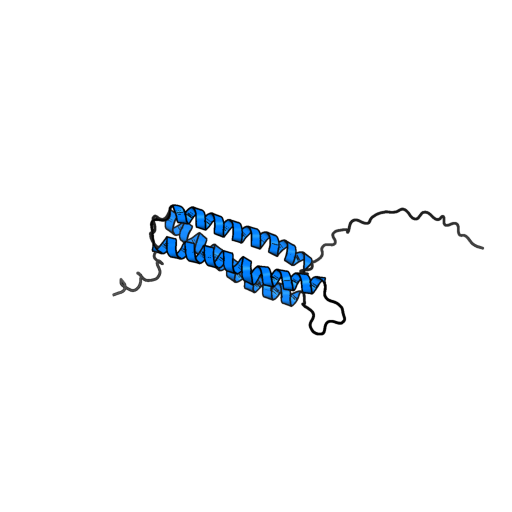94 113 VAL A N 1
ATOM 877 C CA . VAL A 1 113 ? 7.306 0.019 0.735 1.00 93.94 113 VAL A CA 1
ATOM 878 C C . VAL A 1 113 ? 6.802 -1.105 1.631 1.00 93.94 113 VAL A C 1
ATOM 880 O O . VAL A 1 113 ? 5.854 -0.890 2.385 1.00 93.94 113 VAL A O 1
ATOM 883 N N . MET A 1 114 ? 7.444 -2.271 1.595 1.00 94.38 114 MET A N 1
ATOM 884 C CA . MET A 1 114 ? 7.031 -3.435 2.373 1.00 94.38 114 MET A CA 1
ATOM 885 C C . MET A 1 114 ? 7.156 -3.214 3.880 1.00 94.38 114 MET A C 1
ATOM 887 O O . MET A 1 114 ? 6.239 -3.590 4.603 1.00 94.38 114 MET A O 1
ATOM 891 N N . ILE A 1 115 ? 8.181 -2.495 4.349 1.00 95.06 115 ILE A N 1
ATOM 892 C CA . ILE A 1 115 ? 8.280 -2.087 5.764 1.00 95.06 115 ILE A CA 1
ATOM 893 C C . ILE A 1 115 ? 7.027 -1.304 6.194 1.00 95.06 115 ILE A C 1
ATOM 895 O O . ILE A 1 115 ? 6.411 -1.594 7.217 1.00 95.06 115 ILE A O 1
ATOM 899 N N . GLN A 1 116 ? 6.584 -0.344 5.376 1.00 92.81 116 GLN A N 1
ATOM 900 C CA . GLN A 1 116 ? 5.396 0.459 5.692 1.00 92.81 116 GLN A CA 1
ATOM 901 C C . GLN A 1 116 ? 4.100 -0.361 5.629 1.00 92.81 116 GLN A C 1
ATOM 903 O O . GLN A 1 116 ? 3.154 -0.097 6.374 1.00 92.81 116 GLN A O 1
ATOM 908 N N . VAL A 1 117 ? 4.039 -1.350 4.735 1.00 91.44 117 VAL A N 1
ATOM 909 C CA . VAL A 1 117 ? 2.924 -2.300 4.651 1.00 91.44 117 VAL A CA 1
ATOM 910 C C . VAL A 1 117 ? 2.844 -3.161 5.909 1.00 91.44 117 VAL A C 1
ATOM 912 O O . VAL A 1 117 ? 1.758 -3.327 6.470 1.00 91.44 117 VAL A O 1
ATOM 915 N N . GLU A 1 118 ? 3.975 -3.693 6.365 1.00 93.75 118 GLU A N 1
ATOM 916 C CA . GLU A 1 118 ? 4.061 -4.501 7.580 1.00 93.75 118 GLU A CA 1
ATOM 917 C C . GLU A 1 118 ? 3.618 -3.711 8.813 1.00 93.75 118 GLU A C 1
ATOM 919 O O . GLU A 1 118 ? 2.854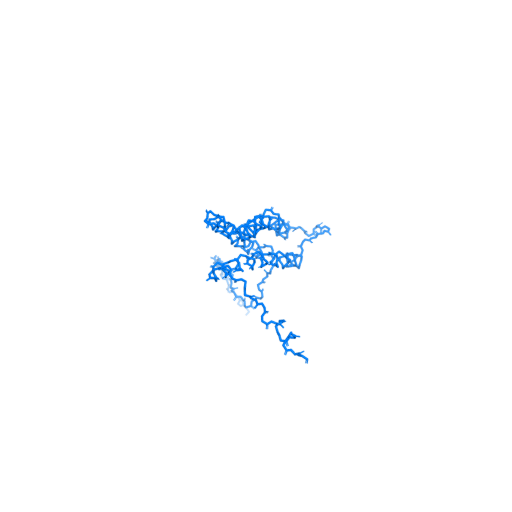 -4.235 9.629 1.00 93.75 118 GLU A O 1
ATOM 924 N N . ASP A 1 119 ? 3.996 -2.434 8.906 1.00 92.00 119 ASP A N 1
ATOM 925 C CA . ASP A 1 119 ? 3.554 -1.540 9.978 1.00 92.00 119 ASP A CA 1
ATOM 926 C C . ASP A 1 119 ? 2.025 -1.401 10.021 1.00 92.00 119 ASP A C 1
ATOM 928 O O . ASP A 1 119 ? 1.415 -1.568 11.081 1.00 92.00 119 ASP A O 1
ATOM 932 N N . VAL A 1 120 ? 1.378 -1.171 8.872 1.00 91.56 120 VAL A N 1
ATOM 933 C CA . VAL A 1 120 ? -0.093 -1.092 8.772 1.00 91.56 120 VAL A CA 1
ATOM 934 C C . VAL A 1 120 ? -0.749 -2.403 9.211 1.00 91.56 120 VAL A C 1
ATOM 936 O O . VAL A 1 120 ? -1.713 -2.404 9.979 1.00 91.56 120 VAL A O 1
ATOM 939 N N . ILE A 1 121 ? -0.234 -3.540 8.739 1.00 89.50 121 ILE A N 1
ATOM 940 C CA . ILE A 1 121 ? -0.770 -4.861 9.093 1.00 89.50 121 ILE A CA 1
ATOM 941 C C . ILE A 1 121 ? -0.606 -5.120 10.598 1.00 89.50 121 ILE A C 1
ATOM 943 O O . ILE A 1 121 ? -1.521 -5.635 11.248 1.00 89.50 121 ILE A O 1
ATOM 947 N N . SER A 1 122 ? 0.539 -4.744 11.167 1.00 90.38 122 SER A N 1
ATOM 948 C CA . SER A 1 122 ? 0.839 -4.864 12.594 1.00 90.38 122 SER A CA 1
ATOM 949 C C . SER A 1 122 ? -0.112 -4.024 13.448 1.00 90.38 122 SER A C 1
ATOM 951 O O . SER A 1 122 ? -0.677 -4.545 14.413 1.00 90.38 122 SER A O 1
ATOM 953 N N . GLU A 1 123 ? -0.362 -2.765 13.072 1.00 87.75 123 GLU A N 1
ATOM 954 C CA . GLU A 1 123 ? -1.342 -1.885 13.725 1.00 87.75 123 GLU A CA 1
ATOM 955 C C . GLU A 1 123 ? -2.743 -2.527 13.742 1.00 87.75 123 GLU A C 1
ATOM 957 O O . GLU A 1 123 ? -3.353 -2.665 14.806 1.00 87.75 123 GLU A O 1
ATOM 962 N N . CYS A 1 124 ? -3.216 -3.033 12.598 1.00 85.19 124 CYS A N 1
ATOM 963 C CA . CYS A 1 124 ? -4.505 -3.725 12.499 1.00 85.19 124 CYS A CA 1
ATOM 964 C C . CYS A 1 124 ? -4.570 -4.987 13.379 1.00 85.19 124 CYS A C 1
ATOM 966 O O . CYS A 1 124 ? -5.565 -5.236 14.066 1.00 85.19 124 CYS A O 1
ATOM 968 N N . ASN A 1 125 ? -3.505 -5.790 13.397 1.00 87.69 125 ASN A N 1
ATOM 969 C CA . ASN A 1 125 ? -3.446 -7.016 14.194 1.00 87.69 125 ASN A CA 1
ATOM 970 C C . ASN A 1 125 ? -3.425 -6.739 15.702 1.00 87.69 125 ASN A C 1
ATOM 972 O O . ASN A 1 125 ? -4.040 -7.488 16.467 1.00 87.69 125 ASN A O 1
ATOM 976 N N . LYS A 1 126 ? -2.754 -5.668 16.143 1.00 85.38 126 LYS A N 1
ATOM 977 C CA . LYS A 1 126 ? -2.769 -5.230 17.547 1.00 85.38 126 LYS A CA 1
ATOM 978 C C . LYS A 1 126 ? -4.189 -4.904 18.002 1.00 85.38 126 LYS A C 1
ATOM 980 O O . LYS A 1 126 ? -4.605 -5.384 19.055 1.00 85.38 126 LYS A O 1
ATOM 985 N N . ILE A 1 127 ? -4.966 -4.188 17.185 1.00 82.19 127 ILE A N 1
ATOM 986 C CA . ILE A 1 127 ? -6.362 -3.877 17.521 1.00 82.19 127 ILE A CA 1
ATOM 987 C C . ILE A 1 127 ? -7.224 -5.136 17.600 1.00 82.19 127 ILE A C 1
ATOM 989 O O . ILE A 1 127 ? -7.976 -5.297 18.562 1.00 82.19 127 ILE A O 1
ATOM 993 N N . LYS A 1 128 ? -7.078 -6.074 16.659 1.00 81.31 128 LYS A N 1
ATOM 994 C CA . LYS A 1 128 ? -7.803 -7.355 16.718 1.00 81.31 128 LYS A CA 1
ATOM 995 C C . LYS A 1 128 ? -7.510 -8.127 18.005 1.00 81.31 128 LYS A C 1
ATOM 997 O O . LYS A 1 128 ? -8.428 -8.665 18.621 1.00 81.31 128 LYS A O 1
ATOM 1002 N N . LYS A 1 129 ? -6.248 -8.147 18.446 1.00 82.31 129 LYS A N 1
ATOM 1003 C CA . LYS A 1 129 ? -5.856 -8.767 19.722 1.00 82.31 129 LYS A CA 1
ATOM 1004 C C . LYS A 1 129 ? -6.481 -8.055 20.923 1.00 82.31 129 LYS A C 1
ATOM 1006 O O . LYS A 1 129 ? -7.038 -8.727 21.786 1.00 82.31 129 LYS A O 1
ATOM 1011 N N . LEU A 1 130 ? -6.449 -6.721 20.957 1.00 79.12 130 LEU A N 1
ATOM 1012 C CA . LEU A 1 130 ? -7.072 -5.934 22.027 1.00 79.12 130 LEU A CA 1
ATOM 1013 C C . LEU A 1 130 ? -8.582 -6.172 22.104 1.00 79.12 130 LEU A C 1
ATOM 1015 O O . LEU A 1 130 ? -9.107 -6.400 23.191 1.00 79.12 130 LEU A O 1
ATOM 1019 N N . LYS A 1 131 ? -9.271 -6.205 20.959 1.00 74.62 131 LYS A N 1
ATOM 1020 C CA . LYS A 1 131 ? -10.702 -6.521 20.883 1.00 74.62 131 LYS A CA 1
ATOM 1021 C C . LYS A 1 131 ? -11.004 -7.906 21.459 1.00 74.62 131 LYS A C 1
ATOM 1023 O O . LYS A 1 131 ? -11.908 -8.042 22.278 1.00 74.62 131 LYS A O 1
ATOM 1028 N N . ASN A 1 132 ? -10.207 -8.914 21.101 1.00 79.81 132 ASN A N 1
ATOM 1029 C CA . ASN A 1 132 ? -10.344 -10.271 21.640 1.00 79.81 132 ASN A CA 1
ATOM 1030 C C . ASN A 1 132 ? -10.045 -10.355 23.150 1.00 79.81 132 ASN A C 1
ATOM 1032 O O . ASN A 1 132 ? -10.488 -11.296 23.803 1.00 79.81 132 ASN A O 1
ATOM 1036 N N . ASN A 1 133 ? -9.331 -9.373 23.710 1.00 79.75 133 ASN A N 1
ATOM 1037 C CA . ASN A 1 133 ? -9.014 -9.273 25.135 1.00 79.75 133 ASN A CA 1
ATOM 1038 C C . ASN A 1 133 ? -9.895 -8.254 25.891 1.00 79.75 133 ASN A C 1
ATOM 1040 O O . ASN A 1 133 ? -9.489 -7.730 26.929 1.00 79.75 133 ASN A O 1
ATOM 1044 N N . ASN A 1 134 ? -11.092 -7.932 25.382 1.00 75.94 134 ASN A N 1
ATOM 1045 C CA . ASN A 1 134 ? -11.992 -6.931 25.977 1.00 75.94 134 ASN A CA 1
ATOM 1046 C C . ASN A 1 134 ? -11.301 -5.581 26.253 1.00 75.94 134 ASN A C 1
ATOM 1048 O O . ASN A 1 134 ? -11.504 -4.981 27.308 1.00 75.94 134 ASN A O 1
ATOM 1052 N N . TRP A 1 135 ? -10.448 -5.130 25.332 1.00 71.75 135 TRP A N 1
ATOM 1053 C CA . TRP A 1 135 ? -9.704 -3.866 25.413 1.00 71.75 135 TRP A CA 1
ATOM 1054 C C . TRP A 1 135 ? -8.712 -3.761 26.573 1.00 71.75 135 TRP A C 1
ATOM 1056 O O . TRP A 1 135 ? -8.187 -2.683 26.845 1.00 71.75 135 TRP A O 1
ATOM 1066 N N . LYS A 1 136 ? -8.400 -4.869 27.251 1.00 66.00 136 LYS A N 1
ATOM 1067 C CA . LYS A 1 136 ? -7.347 -4.876 28.263 1.00 66.00 136 LYS A CA 1
ATOM 1068 C C . LYS A 1 136 ? -6.000 -4.827 27.555 1.00 66.00 136 LYS A C 1
ATOM 1070 O O . LYS A 1 136 ? -5.632 -5.775 26.855 1.00 66.00 136 LYS A O 1
ATOM 1075 N N . GLN A 1 137 ? -5.276 -3.725 27.737 1.00 63.31 137 GLN A N 1
ATOM 1076 C CA . GLN A 1 137 ? -3.874 -3.656 27.347 1.00 63.31 137 GLN A CA 1
ATOM 1077 C C . GLN A 1 137 ? -3.134 -4.797 28.046 1.00 63.31 137 GLN A C 1
ATOM 1079 O O . GLN A 1 137 ? -3.261 -4.989 29.259 1.00 63.31 137 GLN A O 1
ATOM 1084 N N . GLU A 1 138 ? -2.405 -5.594 27.270 1.00 59.12 138 GLU A N 1
ATOM 1085 C CA . GLU A 1 138 ? -1.473 -6.560 27.830 1.00 59.12 138 GLU A CA 1
ATOM 1086 C C . GLU A 1 138 ? -0.365 -5.734 28.478 1.00 59.12 138 GLU A C 1
ATOM 1088 O O . GLU A 1 138 ? 0.510 -5.217 27.789 1.00 59.12 138 GLU A O 1
ATOM 1093 N N . MET A 1 139 ? -0.482 -5.494 29.790 1.00 50.22 139 MET A N 1
ATOM 1094 C CA . MET A 1 139 ? 0.567 -4.817 30.540 1.00 50.22 139 MET A CA 1
ATOM 1095 C C . MET A 1 139 ? 1.864 -5.566 30.258 1.00 50.22 139 MET A C 1
ATOM 1097 O O . MET A 1 139 ? 1.961 -6.766 30.541 1.00 50.22 139 MET A O 1
ATOM 1101 N N . GLU A 1 140 ? 2.848 -4.874 29.689 1.00 53.41 140 GLU A N 1
ATOM 1102 C CA . GLU A 1 140 ? 4.204 -5.390 29.614 1.00 53.41 140 GLU A CA 1
ATOM 1103 C C . GLU A 1 140 ? 4.609 -5.761 31.046 1.00 53.41 140 GLU A C 1
ATOM 1105 O O . GLU A 1 140 ? 4.800 -4.898 31.904 1.00 53.41 140 GLU A O 1
ATOM 1110 N N . ARG A 1 141 ? 4.697 -7.066 31.337 1.00 50.38 141 ARG A N 1
ATOM 1111 C CA . ARG A 1 141 ? 5.167 -7.624 32.619 1.00 50.38 141 ARG A CA 1
ATOM 1112 C C . ARG A 1 141 ? 6.674 -7.381 32.812 1.00 50.38 141 ARG A C 1
ATOM 1114 O O . ARG A 1 141 ? 7.407 -8.292 33.176 1.00 50.38 141 ARG A O 1
ATOM 1121 N N . GLY A 1 142 ? 7.147 -6.172 32.519 1.00 54.16 142 GLY A N 1
ATOM 1122 C CA . GLY A 1 142 ? 8.546 -5.763 32.606 1.00 54.16 142 GLY A CA 1
ATOM 1123 C C . GLY A 1 142 ? 8.861 -4.834 33.779 1.00 54.16 142 GLY A C 1
ATOM 1124 O O . GLY A 1 142 ? 9.985 -4.865 34.263 1.00 54.16 142 GLY A O 1
ATOM 1125 N N . ASN A 1 143 ? 7.895 -4.061 34.294 1.00 50.91 143 ASN A N 1
ATOM 1126 C CA . ASN A 1 143 ? 8.205 -2.959 35.224 1.00 50.91 143 ASN A CA 1
ATOM 1127 C C . ASN A 1 143 ? 7.586 -3.055 36.626 1.00 50.91 143 ASN A C 1
ATOM 1129 O O . ASN A 1 143 ? 7.726 -2.117 37.404 1.00 50.91 143 ASN A O 1
ATOM 1133 N N . GLN A 1 144 ? 6.968 -4.180 37.000 1.00 48.00 144 GLN A N 1
ATOM 1134 C CA . GLN A 1 144 ? 6.482 -4.361 38.379 1.00 48.00 144 GLN A CA 1
ATOM 1135 C C . GLN A 1 144 ? 7.528 -4.989 39.319 1.00 48.00 144 GLN A C 1
ATOM 1137 O O . GLN A 1 144 ? 7.368 -4.928 40.529 1.00 48.00 144 GLN A O 1
ATOM 1142 N N . ALA A 1 145 ? 8.638 -5.524 38.796 1.00 55.91 145 ALA A N 1
ATOM 1143 C CA . ALA A 1 145 ? 9.679 -6.156 39.617 1.00 55.91 145 ALA A CA 1
ATOM 1144 C C . ALA A 1 145 ? 10.600 -5.163 40.365 1.00 55.91 145 ALA A C 1
ATOM 1146 O O . ALA A 1 145 ? 11.390 -5.592 41.198 1.00 55.91 145 ALA A O 1
ATOM 1147 N N . TRP A 1 146 ? 10.510 -3.855 40.087 1.00 58.53 146 TRP A N 1
ATOM 1148 C CA . TRP A 1 146 ? 11.362 -2.823 40.705 1.00 58.53 146 TRP A CA 1
ATOM 1149 C C . TRP A 1 146 ? 10.662 -1.987 41.787 1.00 58.53 146 TRP A C 1
ATOM 1151 O O . TRP A 1 146 ? 11.320 -1.174 42.424 1.00 58.53 146 TRP A O 1
ATOM 1161 N N . LEU A 1 147 ? 9.353 -2.165 42.004 1.00 52.44 147 LEU A N 1
ATOM 1162 C CA . LEU A 1 147 ? 8.612 -1.472 43.073 1.00 52.44 147 LEU A CA 1
ATOM 1163 C C . LEU A 1 147 ? 8.377 -2.347 44.314 1.00 52.44 147 LEU A C 1
ATOM 1165 O O . LEU A 1 147 ? 8.035 -1.809 45.361 1.00 52.44 147 LEU A O 1
ATOM 1169 N N . ASP A 1 148 ? 8.632 -3.655 44.208 1.00 58.62 148 ASP A N 1
ATOM 1170 C CA . ASP A 1 148 ? 8.573 -4.614 45.323 1.00 58.62 148 ASP A CA 1
ATOM 1171 C C . ASP A 1 148 ? 9.976 -4.971 45.868 1.00 58.62 148 ASP A C 1
ATOM 1173 O O . ASP A 1 148 ? 10.109 -5.791 46.775 1.00 58.62 148 ASP A O 1
ATOM 1177 N N . ALA A 1 149 ? 11.034 -4.377 45.304 1.00 54.69 149 ALA A N 1
ATOM 1178 C CA . ALA A 1 149 ? 12.410 -4.493 45.783 1.00 54.69 149 ALA A CA 1
ATOM 1179 C C . ALA A 1 149 ? 12.757 -3.248 46.610 1.00 54.69 149 ALA A C 1
ATOM 1181 O O . ALA A 1 149 ? 13.347 -2.286 46.120 1.00 54.69 149 ALA A O 1
ATOM 1182 N N . GLU A 1 150 ? 12.267 -3.295 47.841 1.00 49.12 150 GLU A N 1
ATOM 1183 C CA . GLU A 1 150 ? 12.610 -2.465 48.998 1.00 49.12 150 GLU A CA 1
ATOM 1184 C C . GLU A 1 150 ? 14.125 -2.279 49.201 1.00 49.12 150 GLU A C 1
ATOM 1186 O O . GLU A 1 150 ? 14.886 -3.262 49.015 1.00 49.12 150 GLU A O 1
#

Foldseek 3Di:
DDDDDDDDDDDDDPDDDDDDVDDPQLALVVVVVVLVVLLVVLVVLLVVLVVVLVPDDDPVLNVLSVVLSVLSVCLNVPLSVVLNVLSVQRVPPDPPDPDGRDSVNSVVSVVVSVVSSVVSVVSVVVSVVCVVVVNDDPPPPPPPVVVPPD

Sequence (150 aa):
MENLQVTDEVDATAQKPEKIDGEEIKDGHYFLKLHSNQVQTLENLAEMVEKELLGCENEEACGILRAASGKARLLVAQKLNQFKGLCLKNIEQSSSDDFPTTNEDLAGFWDMVMIQVEDVISECNKIKKLKNNNWKQEMERGNQAWLDAE

InterPro domains:
  IPR005026 SAPAP family [PF03359] (18-139)
  IPR005026 SAPAP family [PTHR12353] (19-138)

pLDDT: mean 79.29, std 19.61, range [29.7, 95.94]

Secondary structure (DSSP, 8-state):
---------------PPP--S------HHHHHHHHHHHHHHHHHHHHHHHHHHTT---HHHHHHHHHHHHHHHHIIIIIIHHHHHHHHHHHH--TT-SS---HHHHHHHHHHHHHHHHHHHHHHHHHHHHHHTTT-----TTSSTTTS--

Radius of gyration: 26.48 Å; chains: 1; bounding box: 55×48×101 Å

Organism: Lygus hesperus (NCBI:txid30085)